Protein AF-A0A966G9I5-F1 (afdb_monomer)

Secondary structure (DSSP, 8-state):
------HHHHHHHHH-EEEEEEEEEE-TTT--EEEEEEEEEESSSEEEEEEE-STT-EEEEEEEEEE-TTSSEEEEEESSSS-EEEEEEEEEE-TTSSEEEEEEEEEEEETTEEEEEEEEEEEETTEEEEEEEEE-TTSPPEEEE-

Sequence (146 aa):
MTATTDNAAVTAKVLAGDWTGTLNYRDYRDDTCETLPTLIQSDGAMLAWTFDDGPGKTVRSSEAWSFDASGQTLTITSGRNVPDQWRVVESHTSADGDSVTIVLNGESLENGRTVNARKILTRDGNRLLITKQTRVAGEPFLMRQS

Structure (mmCIF, N/CA/C/O backbone):
data_AF-A0A966G9I5-F1
#
_entry.id   AF-A0A966G9I5-F1
#
lo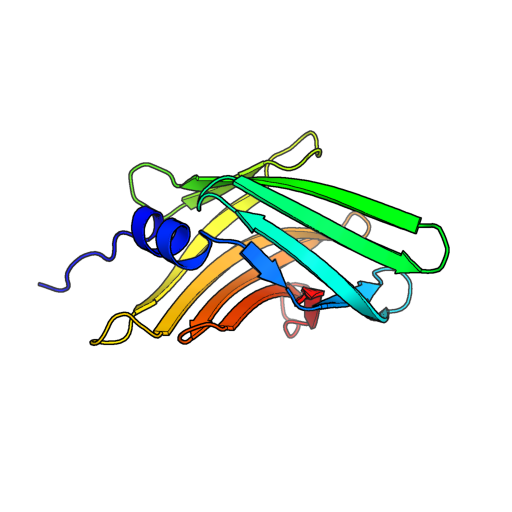op_
_atom_site.group_PDB
_atom_site.id
_atom_site.type_symbol
_atom_site.label_atom_id
_atom_site.label_alt_id
_atom_site.label_comp_id
_atom_site.label_asym_id
_atom_site.label_entity_id
_atom_site.label_seq_id
_atom_site.pdbx_PDB_ins_code
_atom_site.Cartn_x
_atom_site.Cartn_y
_atom_site.Cartn_z
_atom_site.occupancy
_atom_site.B_iso_or_equiv
_atom_site.auth_seq_id
_atom_site.auth_comp_id
_atom_site.auth_asym_id
_atom_site.auth_atom_id
_atom_site.pdbx_PDB_model_num
ATOM 1 N N . MET A 1 1 ? -16.073 4.144 26.681 1.00 34.06 1 MET A N 1
ATOM 2 C CA . MET A 1 1 ? -15.077 3.197 26.144 1.00 34.06 1 MET A CA 1
ATOM 3 C C . MET A 1 1 ? -15.018 3.421 24.648 1.00 34.06 1 MET A C 1
ATOM 5 O O . MET A 1 1 ? -16.020 3.193 23.987 1.00 34.06 1 MET A O 1
ATOM 9 N N . THR A 1 2 ? -13.917 3.949 24.127 1.00 41.06 2 THR A N 1
ATOM 10 C CA . THR A 1 2 ? -13.634 3.915 22.688 1.00 41.06 2 THR A CA 1
ATOM 11 C C . THR A 1 2 ? -13.358 2.458 22.339 1.00 41.06 2 THR A C 1
ATOM 13 O O . THR A 1 2 ? -12.477 1.852 22.945 1.00 41.06 2 THR A O 1
ATOM 16 N N . ALA A 1 3 ? -14.158 1.863 21.456 1.00 48.94 3 ALA A N 1
ATOM 17 C CA . ALA A 1 3 ? -13.854 0.536 20.939 1.00 48.94 3 ALA A CA 1
ATOM 18 C C . ALA A 1 3 ? -12.474 0.596 20.271 1.00 48.94 3 ALA A C 1
ATOM 20 O O . ALA A 1 3 ? -12.226 1.480 19.452 1.00 48.94 3 ALA A O 1
ATOM 21 N N . THR A 1 4 ? -11.561 -0.292 20.659 1.00 58.66 4 THR A N 1
ATOM 22 C CA . THR A 1 4 ? -10.288 -0.446 19.955 1.00 58.66 4 THR A CA 1
ATOM 23 C C . THR A 1 4 ? -10.605 -0.931 18.546 1.00 58.66 4 THR A C 1
ATOM 25 O O . THR A 1 4 ? -11.155 -2.020 18.388 1.00 58.66 4 THR A O 1
ATOM 28 N N . THR A 1 5 ? -10.308 -0.122 17.530 1.00 74.50 5 THR A N 1
ATOM 29 C CA . THR A 1 5 ? -10.457 -0.531 16.131 1.00 74.50 5 THR A CA 1
ATOM 30 C C . THR A 1 5 ? -9.540 -1.719 15.858 1.00 74.50 5 THR A C 1
ATOM 32 O O . THR A 1 5 ? -8.324 -1.618 16.034 1.00 74.50 5 THR A O 1
ATOM 35 N N . ASP A 1 6 ? -10.111 -2.841 15.420 1.00 91.56 6 ASP A N 1
ATOM 36 C CA . ASP A 1 6 ? -9.342 -3.975 14.910 1.00 91.56 6 ASP A CA 1
ATOM 37 C C . ASP A 1 6 ? -8.786 -3.612 13.527 1.00 91.56 6 ASP A C 1
ATOM 39 O O . ASP A 1 6 ? -9.412 -3.834 12.489 1.00 91.56 6 ASP A O 1
ATOM 43 N N . ASN A 1 7 ? -7.608 -2.990 13.518 1.00 95.25 7 ASN A N 1
ATOM 44 C CA . ASN A 1 7 ? -6.971 -2.542 12.284 1.00 95.25 7 ASN A CA 1
ATOM 45 C C . ASN A 1 7 ? -6.646 -3.700 11.339 1.00 95.25 7 ASN A C 1
ATOM 47 O O . ASN A 1 7 ? -6.601 -3.476 10.131 1.00 95.25 7 ASN A O 1
ATOM 51 N N . ALA A 1 8 ? -6.424 -4.913 11.854 1.00 95.81 8 ALA A N 1
ATOM 52 C CA . ALA A 1 8 ? -6.143 -6.070 11.017 1.00 95.81 8 ALA A CA 1
ATOM 53 C C . ALA A 1 8 ? -7.391 -6.439 10.206 1.00 95.81 8 ALA A C 1
ATOM 55 O O . ALA A 1 8 ? -7.339 -6.481 8.976 1.00 95.81 8 ALA A O 1
ATOM 56 N N . ALA A 1 9 ? -8.532 -6.600 10.882 1.00 94.88 9 ALA A N 1
ATOM 57 C CA . ALA A 1 9 ? -9.805 -6.895 10.229 1.00 94.88 9 ALA A CA 1
ATOM 58 C C . ALA A 1 9 ? -10.252 -5.765 9.288 1.00 94.88 9 ALA A C 1
ATOM 60 O O . ALA A 1 9 ? -10.693 -6.025 8.166 1.00 94.88 9 ALA A O 1
ATOM 61 N N . VAL A 1 10 ? -10.104 -4.506 9.713 1.00 95.00 10 VAL A N 1
ATOM 62 C CA . VAL A 1 10 ? -10.459 -3.341 8.891 1.00 95.00 10 VAL A CA 1
ATOM 63 C C . VAL A 1 10 ? -9.578 -3.262 7.642 1.00 95.00 10 VAL A C 1
ATOM 65 O O . VAL A 1 10 ? -10.107 -3.091 6.545 1.00 95.00 10 VAL A O 1
ATOM 68 N N . THR A 1 11 ? -8.259 -3.438 7.771 1.00 96.75 11 THR A N 1
ATOM 69 C CA . THR A 1 11 ? -7.339 -3.428 6.621 1.00 96.75 11 THR A CA 1
ATOM 70 C C . THR A 1 11 ? -7.676 -4.543 5.638 1.00 96.75 11 THR A C 1
ATOM 72 O O . THR A 1 11 ? -7.791 -4.279 4.442 1.00 96.75 11 THR A O 1
ATOM 75 N N . ALA A 1 12 ? -7.906 -5.764 6.131 1.00 96.75 12 ALA A N 1
ATOM 76 C CA . ALA A 1 12 ? -8.263 -6.893 5.280 1.00 96.75 12 ALA A CA 1
ATOM 77 C C . ALA A 1 12 ? -9.564 -6.637 4.506 1.00 96.75 12 ALA A C 1
ATOM 79 O O . ALA A 1 12 ? -9.609 -6.830 3.292 1.00 96.75 12 ALA A O 1
ATOM 80 N N . LYS A 1 13 ? -10.596 -6.108 5.179 1.00 94.81 13 LYS A N 1
ATOM 81 C CA . LYS A 1 13 ? -11.864 -5.720 4.540 1.00 94.81 13 LYS A CA 1
ATOM 82 C C . LYS A 1 13 ? -11.660 -4.660 3.454 1.00 94.81 13 LYS A C 1
ATOM 84 O O . LYS A 1 13 ? -12.286 -4.740 2.403 1.00 94.81 13 LYS A O 1
ATOM 89 N N . VAL A 1 14 ? -10.825 -3.655 3.714 1.00 95.81 14 VAL A N 1
ATOM 90 C CA . VAL A 1 14 ? -10.547 -2.569 2.763 1.00 95.81 14 VAL A CA 1
ATOM 91 C C . VAL A 1 14 ? -9.834 -3.077 1.512 1.00 95.81 14 VAL A C 1
ATOM 93 O O . VAL A 1 14 ? -10.134 -2.614 0.413 1.00 95.81 14 VAL A O 1
ATOM 96 N N . LEU A 1 15 ? -8.883 -3.994 1.680 1.00 97.75 15 LEU A N 1
ATOM 97 C CA . LEU A 1 15 ? -8.030 -4.469 0.596 1.00 97.75 15 LEU A CA 1
ATOM 98 C C . LEU A 1 15 ? -8.676 -5.567 -0.247 1.00 97.75 15 LEU A C 1
ATOM 100 O O . LEU A 1 15 ? -8.300 -5.708 -1.408 1.00 97.75 15 LEU A O 1
ATOM 104 N N . ALA A 1 16 ? -9.591 -6.359 0.312 1.00 97.62 16 ALA A N 1
ATOM 105 C CA . ALA A 1 16 ? -10.174 -7.507 -0.372 1.00 97.62 16 ALA A CA 1
ATOM 106 C C . ALA A 1 16 ? -10.961 -7.111 -1.634 1.00 97.62 16 ALA A C 1
ATOM 108 O O . ALA A 1 16 ? -11.750 -6.164 -1.626 1.00 97.62 16 ALA A O 1
ATOM 109 N N . GLY A 1 17 ? -10.778 -7.883 -2.704 1.00 97.56 17 GLY A N 1
ATOM 110 C CA . GLY A 1 17 ? -11.454 -7.723 -3.986 1.00 97.56 17 GLY A CA 1
ATOM 111 C C . GLY A 1 17 ? -10.501 -7.525 -5.162 1.00 97.56 17 GLY A C 1
ATOM 112 O O . GLY A 1 17 ? -9.276 -7.513 -5.018 1.00 97.56 17 GLY A O 1
ATOM 113 N N . ASP A 1 18 ? -11.111 -7.351 -6.331 1.00 98.38 18 ASP A N 1
ATOM 114 C CA . ASP A 1 18 ? -10.418 -7.057 -7.578 1.00 98.38 18 ASP A CA 1
ATOM 115 C C . ASP A 1 18 ? -10.465 -5.547 -7.843 1.00 98.38 18 ASP A C 1
ATOM 117 O O . ASP A 1 18 ? -11.542 -4.951 -7.944 1.00 98.38 18 ASP A O 1
ATOM 121 N N . TRP A 1 19 ? -9.297 -4.924 -7.986 1.00 98.19 19 TRP A N 1
ATOM 122 C CA . TRP A 1 19 ? -9.167 -3.491 -8.251 1.00 98.19 19 TRP A CA 1
ATOM 123 C C . TRP A 1 19 ? -8.619 -3.241 -9.648 1.00 98.19 19 TRP A C 1
ATOM 125 O O . TRP A 1 19 ? -7.693 -3.913 -10.096 1.00 98.19 19 TRP A O 1
ATOM 135 N N . THR A 1 20 ? -9.158 -2.227 -10.322 1.00 98.25 20 THR A N 1
ATOM 136 C CA . THR A 1 20 ? -8.606 -1.676 -11.566 1.00 98.25 20 THR A CA 1
ATOM 137 C C . THR A 1 20 ? -8.389 -0.184 -11.382 1.00 98.25 20 THR A C 1
ATOM 139 O O . THR A 1 20 ? -9.270 0.517 -10.885 1.00 98.25 20 THR A O 1
ATOM 142 N N . GLY A 1 21 ? -7.225 0.310 -11.787 1.00 97.81 21 GLY A N 1
ATOM 143 C CA . GLY A 1 21 ? -6.884 1.717 -11.662 1.00 97.81 21 GLY A CA 1
ATOM 144 C C . GLY A 1 21 ? -5.512 2.014 -12.237 1.00 97.81 21 GLY A C 1
ATOM 145 O O . GLY A 1 21 ? -5.126 1.476 -13.273 1.00 97.81 21 GLY A O 1
ATOM 146 N N . THR A 1 22 ? -4.778 2.882 -11.553 1.00 97.69 22 THR A N 1
ATOM 147 C CA . THR A 1 22 ? -3.445 3.310 -11.966 1.00 97.69 22 THR A CA 1
ATOM 148 C C . THR A 1 22 ? -2.473 3.249 -10.803 1.00 97.69 22 THR A C 1
ATOM 150 O O . THR A 1 22 ? -2.863 3.537 -9.677 1.00 97.69 22 THR A O 1
ATOM 153 N N . LEU A 1 23 ? -1.210 2.954 -11.090 1.00 97.44 23 LEU A N 1
ATOM 154 C CA . LEU A 1 23 ? -0.085 3.291 -10.229 1.00 97.44 23 LEU A CA 1
ATOM 155 C C . LEU A 1 23 ? 0.474 4.625 -10.715 1.00 97.44 23 LEU A C 1
ATOM 157 O O . LEU A 1 23 ? 1.009 4.692 -11.818 1.00 97.44 23 LEU A O 1
ATOM 161 N N . ASN A 1 24 ? 0.383 5.663 -9.893 1.00 96.69 24 ASN A N 1
ATOM 162 C CA . ASN A 1 24 ? 1.157 6.881 -10.089 1.00 96.69 24 ASN A CA 1
ATOM 163 C C . ASN A 1 24 ? 2.414 6.761 -9.242 1.00 96.69 24 ASN A C 1
ATOM 165 O O . ASN A 1 24 ? 2.295 6.594 -8.030 1.00 96.69 24 ASN A O 1
ATOM 169 N N . TYR A 1 25 ? 3.603 6.853 -9.825 1.00 94.94 25 TYR A N 1
ATOM 170 C CA . TYR A 1 25 ? 4.844 6.763 -9.060 1.00 94.94 25 TYR A CA 1
ATOM 171 C C . TYR A 1 25 ? 5.851 7.828 -9.469 1.00 94.94 25 TYR A C 1
ATOM 173 O O . TYR A 1 25 ? 5.808 8.363 -10.572 1.00 94.94 25 TYR A O 1
ATOM 181 N N . ARG A 1 26 ? 6.746 8.146 -8.535 1.00 95.12 26 ARG A N 1
ATOM 182 C CA . ARG A 1 26 ? 7.868 9.058 -8.732 1.00 95.12 26 ARG A CA 1
ATOM 183 C C . ARG A 1 26 ? 9.152 8.249 -8.860 1.00 95.12 26 ARG A C 1
ATOM 185 O O . ARG A 1 26 ? 9.501 7.540 -7.912 1.00 95.12 26 ARG A O 1
ATOM 192 N N . ASP A 1 27 ? 9.847 8.350 -9.991 1.00 88.69 27 ASP A N 1
ATOM 193 C CA . ASP A 1 27 ? 11.115 7.648 -10.202 1.00 88.69 27 ASP A CA 1
ATOM 194 C C . ASP A 1 27 ? 12.187 8.180 -9.239 1.00 88.69 27 ASP A C 1
ATOM 196 O O . ASP A 1 27 ? 12.364 9.381 -9.049 1.00 88.69 27 ASP A O 1
ATOM 200 N N . TYR A 1 28 ? 12.914 7.267 -8.601 1.00 84.81 28 TYR A N 1
ATOM 201 C CA . TYR A 1 28 ? 13.949 7.585 -7.620 1.00 84.81 28 TYR A CA 1
ATOM 202 C C . TYR A 1 28 ? 15.227 8.201 -8.211 1.00 84.81 28 TYR A C 1
ATOM 204 O O . TYR A 1 28 ? 16.092 8.638 -7.445 1.00 84.81 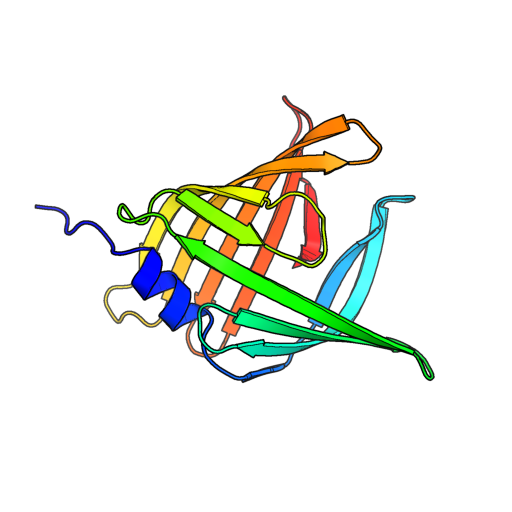28 TYR A O 1
ATOM 212 N N . ARG A 1 29 ? 15.392 8.182 -9.538 1.00 85.38 29 ARG A N 1
ATOM 213 C CA . ARG A 1 29 ? 16.589 8.665 -10.242 1.00 85.38 29 ARG A CA 1
ATOM 214 C C . ARG A 1 29 ? 16.510 10.150 -10.570 1.00 85.38 29 ARG A C 1
ATOM 216 O O . ARG A 1 29 ? 17.519 10.836 -10.445 1.00 85.38 29 ARG A O 1
ATOM 223 N N . ASP A 1 30 ? 15.346 10.623 -11.001 1.00 89.62 30 ASP A N 1
ATOM 224 C CA . ASP A 1 30 ? 15.152 11.982 -11.523 1.00 89.62 30 ASP A CA 1
ATOM 225 C C . ASP A 1 30 ? 13.868 12.667 -11.023 1.00 89.62 30 ASP A C 1
ATOM 227 O O . ASP A 1 30 ? 13.572 13.790 -11.429 1.00 89.62 30 ASP A O 1
ATOM 231 N N . ASP A 1 31 ? 13.125 12.018 -10.121 1.00 87.94 31 ASP A N 1
ATOM 232 C CA . ASP A 1 31 ? 11.854 12.482 -9.566 1.00 87.94 31 ASP A CA 1
ATOM 233 C C . ASP A 1 31 ? 10.763 12.769 -10.618 1.00 87.94 31 ASP A C 1
ATOM 235 O O . ASP A 1 31 ? 9.774 13.448 -10.312 1.00 87.94 31 ASP A O 1
ATOM 239 N N . THR A 1 32 ? 10.880 12.220 -11.831 1.00 93.38 32 THR A N 1
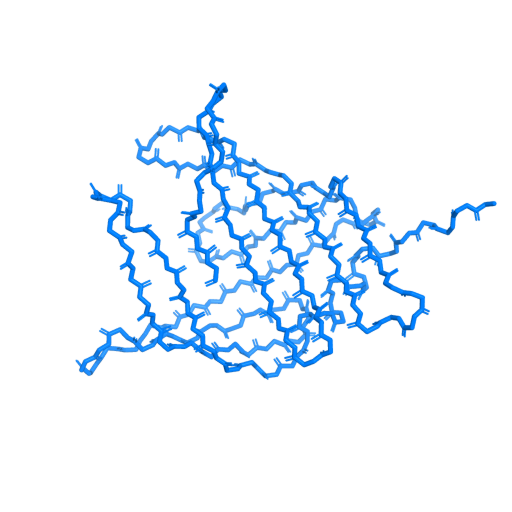ATOM 240 C CA . THR A 1 32 ? 9.794 12.238 -12.821 1.00 93.38 32 THR A CA 1
ATOM 241 C C . THR A 1 32 ? 8.597 11.427 -12.327 1.00 93.38 32 THR A C 1
ATOM 243 O O . THR A 1 32 ? 8.746 10.456 -11.585 1.00 93.38 32 THR A O 1
ATOM 246 N N . CYS A 1 33 ? 7.388 11.864 -12.686 1.00 94.12 33 CYS A N 1
ATOM 247 C CA . CYS A 1 33 ? 6.158 11.156 -12.340 1.00 94.12 33 CYS A CA 1
ATOM 248 C C . CYS A 1 33 ? 5.653 10.371 -13.545 1.00 94.12 33 CYS A C 1
ATOM 250 O O . CYS A 1 33 ? 5.482 10.946 -14.618 1.00 94.12 33 CYS A O 1
ATOM 252 N N . GLU A 1 34 ? 5.327 9.108 -13.317 1.00 94.00 34 GLU A N 1
ATOM 253 C CA . GLU A 1 34 ? 4.802 8.188 -14.318 1.00 94.00 34 GLU A CA 1
ATOM 254 C C . GLU A 1 34 ? 3.480 7.583 -13.842 1.00 94.00 34 GLU A C 1
ATOM 256 O O . GLU A 1 34 ? 3.235 7.439 -12.637 1.00 94.00 34 GLU A O 1
ATOM 261 N N . THR A 1 35 ? 2.631 7.214 -14.798 1.00 95.56 35 THR A N 1
ATOM 262 C CA . THR A 1 35 ? 1.323 6.605 -14.540 1.00 95.56 35 THR A CA 1
ATOM 263 C C . THR A 1 35 ? 1.191 5.319 -15.340 1.00 95.56 35 THR A C 1
ATOM 265 O O . THR A 1 35 ? 1.193 5.347 -16.568 1.00 95.56 35 THR A O 1
ATOM 268 N N . LEU A 1 36 ? 1.011 4.197 -14.645 1.00 95.81 36 LEU A N 1
ATOM 269 C CA . LEU A 1 36 ? 0.819 2.882 -15.256 1.00 95.81 36 LEU A CA 1
ATOM 270 C C . LEU A 1 36 ? -0.601 2.374 -14.991 1.00 95.81 36 LEU A C 1
ATOM 272 O O . LEU A 1 36 ? -1.068 2.489 -13.855 1.00 95.81 36 LEU A O 1
ATOM 276 N N . PRO A 1 37 ? -1.296 1.783 -15.977 1.00 97.44 37 PRO A N 1
ATOM 277 C CA . PRO A 1 37 ? -2.485 0.980 -15.715 1.00 97.44 37 PRO A CA 1
ATOM 278 C C . PRO A 1 37 ? -2.155 -0.182 -14.770 1.00 97.44 37 PRO A C 1
ATOM 280 O O . PRO A 1 37 ? -1.169 -0.896 -14.969 1.00 97.44 37 PRO A O 1
ATOM 283 N N . THR A 1 38 ? -2.998 -0.380 -13.757 1.00 97.56 38 THR A N 1
ATOM 284 C CA . THR A 1 38 ? -2.745 -1.329 -12.667 1.00 97.56 38 THR A CA 1
ATOM 285 C C . THR A 1 38 ? -3.984 -2.147 -12.335 1.00 97.56 38 THR A C 1
ATOM 287 O O . THR A 1 38 ? -5.090 -1.612 -12.226 1.00 97.56 38 THR A O 1
ATOM 290 N N . LEU A 1 39 ? -3.775 -3.442 -12.103 1.00 98.12 39 LEU A N 1
ATOM 291 C CA . LEU A 1 39 ? -4.755 -4.363 -11.531 1.00 98.12 39 LEU A CA 1
ATOM 292 C C . LEU A 1 39 ? -4.254 -4.884 -10.179 1.00 98.12 39 LEU A C 1
ATOM 294 O O . LEU A 1 39 ? -3.060 -5.164 -10.038 1.00 98.12 39 LEU A O 1
ATOM 298 N N . ILE A 1 40 ? -5.163 -5.057 -9.216 1.00 98.31 40 ILE A N 1
ATOM 299 C CA . ILE A 1 40 ? -4.871 -5.689 -7.920 1.00 98.31 40 ILE A CA 1
ATOM 300 C C . ILE A 1 40 ? -5.829 -6.855 -7.689 1.00 98.31 40 ILE A C 1
ATOM 302 O O . ILE A 1 40 ? -7.035 -6.653 -7.589 1.00 98.31 40 ILE A O 1
ATOM 306 N N . GLN A 1 41 ? -5.249 -8.050 -7.613 1.00 98.62 41 GLN A N 1
ATOM 307 C CA . GLN A 1 41 ? -5.754 -9.309 -7.063 1.00 98.62 41 GLN A CA 1
ATOM 308 C C . GLN A 1 41 ? -5.688 -9.350 -5.530 1.00 98.62 41 GLN A C 1
ATOM 310 O O . GLN A 1 41 ? -4.558 -9.465 -5.066 1.00 98.62 41 GLN A O 1
ATOM 315 N N . SER A 1 42 ? -6.753 -9.257 -4.722 1.00 98.50 42 SER A N 1
ATOM 316 C CA . SER A 1 42 ? -6.572 -9.266 -3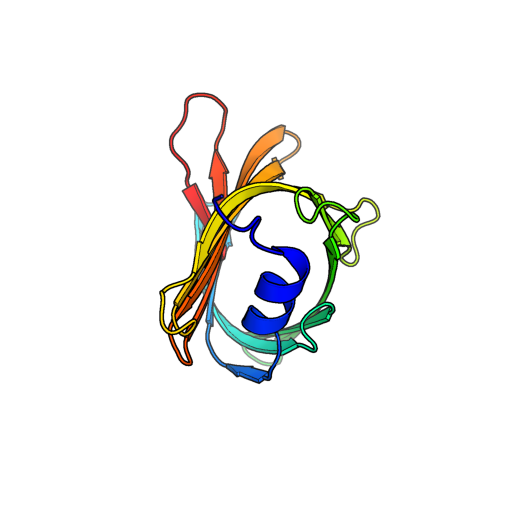.253 1.00 98.50 42 SER A CA 1
ATOM 317 C C . SER A 1 42 ? -7.597 -10.077 -2.461 1.00 98.50 42 SER A C 1
ATOM 319 O O . SER A 1 42 ? -8.804 -9.914 -2.626 1.00 98.50 42 SER A O 1
ATOM 321 N N . ASP A 1 43 ? -7.112 -10.902 -1.528 1.00 97.94 43 ASP A N 1
ATOM 322 C CA . ASP A 1 43 ? -7.937 -11.597 -0.523 1.00 97.94 43 ASP A CA 1
ATOM 323 C C . ASP A 1 43 ? -8.023 -10.843 0.820 1.00 97.94 43 ASP A C 1
ATOM 325 O O . ASP A 1 43 ? -8.640 -11.317 1.773 1.00 97.94 43 ASP A O 1
ATOM 329 N N . GLY A 1 44 ? -7.416 -9.653 0.894 1.00 97.06 44 GLY A N 1
ATOM 330 C CA . GLY A 1 44 ? -7.319 -8.830 2.099 1.00 97.06 44 GLY A CA 1
ATOM 331 C C . GLY A 1 44 ? -5.982 -8.954 2.837 1.00 97.06 44 GLY A C 1
ATOM 332 O O . GLY A 1 44 ? -5.601 -8.024 3.545 1.00 97.06 44 GLY A O 1
ATOM 333 N N . ALA A 1 45 ? -5.239 -10.044 2.644 1.00 96.81 45 ALA 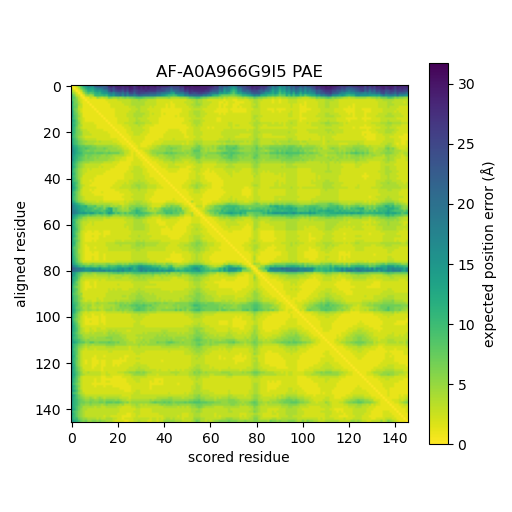A N 1
ATOM 334 C CA . ALA A 1 45 ? -3.909 -10.244 3.225 1.00 96.81 45 ALA A CA 1
ATOM 335 C C . ALA A 1 45 ? -2.817 -10.333 2.150 1.00 96.81 45 ALA A C 1
ATOM 337 O O . ALA A 1 45 ? -1.724 -9.800 2.327 1.00 96.81 45 ALA A O 1
ATOM 338 N N . MET A 1 46 ? -3.104 -10.978 1.025 1.00 98.19 46 MET A N 1
ATOM 339 C CA . MET A 1 46 ? -2.229 -11.090 -0.134 1.00 98.19 46 MET A CA 1
ATOM 340 C C . MET A 1 46 ? -2.699 -10.142 -1.229 1.00 98.19 46 MET A C 1
ATOM 342 O O . MET A 1 46 ? -3.863 -10.175 -1.617 1.00 98.19 46 MET A O 1
ATOM 346 N N . LEU A 1 47 ? -1.784 -9.332 -1.759 1.00 98.19 47 LEU A N 1
ATOM 347 C CA . LEU A 1 47 ? -2.035 -8.441 -2.888 1.00 98.19 47 LEU A CA 1
ATOM 348 C C . LEU A 1 47 ? -1.169 -8.887 -4.064 1.00 98.19 47 LEU A C 1
ATOM 350 O O . LEU A 1 47 ? 0.060 -8.870 -3.977 1.00 98.19 47 LEU A O 1
ATOM 354 N N . ALA A 1 48 ? -1.804 -9.256 -5.169 1.00 98.25 48 ALA A N 1
ATOM 355 C CA . ALA A 1 48 ? -1.178 -9.569 -6.443 1.00 98.25 48 ALA A CA 1
ATOM 356 C C . ALA A 1 48 ? -1.360 -8.392 -7.406 1.00 98.25 48 ALA A C 1
ATOM 358 O O . ALA A 1 48 ? -2.469 -8.056 -7.810 1.00 98.25 48 ALA A O 1
ATOM 359 N N . TRP A 1 49 ? -0.258 -7.768 -7.789 1.00 97.56 49 TRP A N 1
ATOM 360 C CA . TRP A 1 49 ? -0.220 -6.586 -8.635 1.00 97.56 49 TRP A CA 1
ATOM 361 C C . TRP A 1 49 ? 0.116 -6.963 -10.070 1.00 97.56 49 TRP A C 1
ATOM 363 O O . TRP A 1 49 ? 1.033 -7.753 -10.313 1.00 97.56 49 TRP A O 1
ATOM 373 N N . THR A 1 50 ? -0.575 -6.344 -11.021 1.00 97.81 50 THR A N 1
ATOM 374 C CA . THR A 1 50 ? -0.201 -6.358 -12.438 1.00 97.81 50 THR A CA 1
ATOM 375 C C . THR A 1 50 ? -0.108 -4.926 -12.941 1.00 97.81 50 THR A C 1
ATOM 377 O O . THR A 1 50 ? -1.081 -4.187 -12.827 1.00 97.81 50 THR A O 1
ATOM 380 N N . PHE A 1 51 ? 1.038 -4.556 -13.509 1.00 95.69 51 PHE A N 1
ATOM 381 C CA . PHE A 1 51 ? 1.290 -3.246 -14.110 1.00 95.69 51 PHE A CA 1
ATOM 382 C C . PHE A 1 51 ? 1.518 -3.402 -15.614 1.00 95.69 51 PHE A C 1
ATOM 384 O O . PHE A 1 51 ? 2.270 -4.291 -16.035 1.00 95.69 51 PHE A O 1
ATOM 391 N N . ASP A 1 52 ? 0.892 -2.542 -16.411 1.00 92.50 52 ASP A N 1
ATOM 392 C CA . ASP A 1 52 ? 1.199 -2.386 -17.834 1.00 92.50 52 ASP A CA 1
ATOM 393 C C . ASP A 1 52 ? 2.283 -1.309 -17.997 1.00 92.50 52 ASP A C 1
ATOM 395 O O . ASP A 1 52 ? 2.023 -0.125 -17.798 1.00 92.50 52 ASP A O 1
ATOM 399 N N . ASP A 1 53 ? 3.508 -1.737 -18.311 1.00 88.50 53 ASP A N 1
ATOM 400 C CA . ASP A 1 53 ? 4.704 -0.892 -18.470 1.00 88.50 53 ASP A CA 1
ATOM 401 C C . ASP A 1 53 ? 4.990 -0.605 -19.962 1.00 88.50 53 ASP A C 1
ATOM 403 O O . ASP A 1 53 ? 6.128 -0.416 -20.405 1.00 88.50 53 ASP A O 1
ATOM 407 N N . GLY A 1 54 ? 3.935 -0.634 -20.783 1.00 82.81 54 GLY A N 1
ATOM 408 C CA . GLY A 1 54 ? 3.985 -0.338 -22.206 1.00 82.81 54 GLY A CA 1
ATOM 409 C C . GLY A 1 54 ? 4.163 -1.571 -23.101 1.00 82.81 54 GLY A C 1
ATOM 410 O O . GLY A 1 54 ? 4.063 -2.718 -22.658 1.00 82.81 54 GLY A O 1
ATOM 411 N N . PRO A 1 55 ? 4.410 -1.365 -24.409 1.00 84.44 55 PRO A N 1
ATOM 412 C CA . PRO A 1 55 ? 4.307 -2.415 -25.420 1.00 84.44 55 PRO A CA 1
ATOM 413 C C . PRO A 1 55 ? 5.100 -3.686 -25.084 1.00 84.44 55 PRO A C 1
ATOM 415 O O . PRO A 1 55 ? 6.331 -3.689 -25.056 1.00 84.44 55 PRO A O 1
ATOM 418 N N . GLY A 1 56 ? 4.372 -4.783 -24.854 1.00 85.19 56 GLY A N 1
ATOM 419 C CA . GLY A 1 56 ? 4.936 -6.103 -24.556 1.00 85.19 56 GLY A CA 1
ATOM 420 C C . GLY A 1 56 ? 5.514 -6.264 -23.145 1.00 85.19 56 GLY A C 1
ATOM 421 O O . GLY A 1 56 ? 6.124 -7.299 -22.871 1.00 85.19 56 GLY A O 1
ATOM 422 N N . LYS A 1 57 ? 5.336 -5.285 -22.249 1.00 92.44 57 LYS A N 1
ATOM 423 C CA . LYS A 1 57 ? 5.881 -5.301 -20.889 1.00 92.44 57 LYS A CA 1
ATOM 424 C C . LYS A 1 57 ? 4.767 -5.315 -19.851 1.00 92.44 57 LYS A C 1
ATOM 426 O O . LYS A 1 57 ? 4.114 -4.317 -19.583 1.00 92.44 57 LYS A O 1
ATOM 431 N N . THR A 1 58 ? 4.600 -6.466 -19.212 1.00 94.19 58 THR A N 1
ATOM 432 C CA . THR A 1 58 ? 3.723 -6.614 -18.049 1.00 94.19 58 THR A CA 1
ATOM 433 C C . THR A 1 58 ? 4.555 -7.013 -16.847 1.00 94.19 58 THR A C 1
ATOM 435 O O . THR A 1 58 ? 5.202 -8.064 -16.860 1.00 94.19 58 THR A O 1
ATOM 438 N N . VAL A 1 59 ? 4.500 -6.211 -15.791 1.00 94.44 59 VAL A N 1
ATOM 439 C CA . VAL A 1 59 ? 5.166 -6.510 -14.523 1.00 94.44 59 VAL A CA 1
ATOM 440 C C . VAL A 1 59 ? 4.154 -7.127 -13.569 1.00 94.44 59 VAL A C 1
ATOM 442 O O . VAL A 1 59 ? 3.043 -6.622 -13.421 1.00 94.44 59 VAL A O 1
ATOM 445 N N . ARG A 1 60 ? 4.537 -8.226 -12.916 1.00 95.38 60 ARG A N 1
ATOM 446 C CA . ARG A 1 60 ? 3.744 -8.869 -11.862 1.00 95.38 60 ARG A CA 1
ATOM 447 C C . ARG A 1 60 ? 4.523 -8.858 -10.561 1.00 95.38 60 ARG A C 1
ATOM 449 O O . ARG A 1 60 ? 5.717 -9.148 -10.558 1.00 95.38 60 ARG A O 1
ATOM 456 N N . SER A 1 61 ? 3.844 -8.533 -9.472 1.00 95.06 61 SER A N 1
ATOM 457 C CA . SER A 1 61 ? 4.417 -8.516 -8.128 1.00 95.06 61 SER A CA 1
ATOM 458 C C . SER A 1 61 ? 3.393 -9.029 -7.128 1.00 95.06 61 SER A C 1
ATOM 460 O O . SER A 1 61 ? 2.194 -8.974 -7.384 1.00 95.06 61 SER A O 1
ATOM 462 N N . SER A 1 62 ? 3.851 -9.513 -5.982 1.00 96.44 62 SER A N 1
ATOM 463 C CA . SER A 1 62 ? 2.972 -9.897 -4.885 1.00 96.44 62 SER A CA 1
ATOM 464 C C . SER A 1 62 ? 3.551 -9.468 -3.549 1.00 96.44 62 SER A C 1
ATOM 466 O O . SER A 1 62 ? 4.768 -9.538 -3.344 1.00 96.44 62 SER A O 1
ATOM 468 N N . GLU A 1 63 ? 2.678 -9.088 -2.627 1.00 97.12 63 GLU A N 1
ATOM 469 C CA . GLU A 1 63 ? 3.043 -8.815 -1.242 1.00 97.12 63 GLU A CA 1
ATOM 470 C C . GLU A 1 63 ? 2.012 -9.378 -0.262 1.00 97.12 63 GLU A C 1
ATOM 472 O O . GLU A 1 63 ? 0.822 -9.442 -0.559 1.00 97.12 63 GLU A O 1
ATOM 477 N N . ALA A 1 64 ? 2.501 -9.793 0.903 1.00 97.81 64 ALA A N 1
ATOM 478 C CA . ALA A 1 64 ? 1.725 -10.301 2.023 1.00 97.81 64 ALA A CA 1
ATOM 479 C C . ALA A 1 64 ? 1.719 -9.268 3.149 1.00 97.81 64 ALA 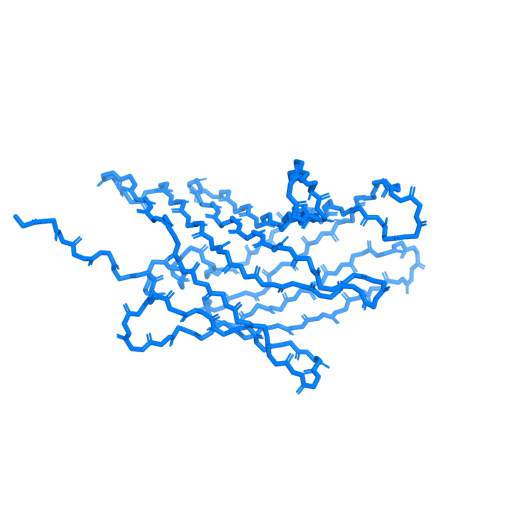A C 1
ATOM 481 O O . ALA A 1 64 ? 2.784 -8.800 3.557 1.00 97.81 64 ALA A O 1
ATOM 482 N N . TRP A 1 65 ? 0.542 -8.931 3.660 1.00 97.88 65 TRP A N 1
ATOM 483 C CA . TRP A 1 65 ? 0.324 -7.999 4.758 1.00 97.88 65 TRP A CA 1
ATOM 484 C C . TRP A 1 65 ? -0.117 -8.784 5.992 1.00 97.88 65 TRP A C 1
ATOM 486 O O . TRP A 1 65 ? -1.177 -9.405 6.002 1.00 97.88 65 TRP A O 1
ATOM 496 N N . SER A 1 66 ? 0.696 -8.752 7.047 1.00 97.69 66 SER A N 1
ATOM 497 C CA . SER A 1 66 ? 0.406 -9.436 8.308 1.00 97.69 66 SER A CA 1
ATOM 498 C C . SER A 1 66 ? 0.490 -8.463 9.469 1.00 97.69 66 SER A C 1
ATOM 500 O O . SER A 1 66 ? 1.554 -7.906 9.741 1.00 97.69 66 SER A O 1
ATOM 502 N N . PHE A 1 67 ? -0.614 -8.291 10.187 1.00 97.88 67 PHE A N 1
ATOM 503 C CA . PHE A 1 67 ? -0.607 -7.563 11.449 1.00 97.88 67 PHE A CA 1
ATOM 504 C C . PHE A 1 67 ? -0.150 -8.458 12.602 1.00 97.88 67 PHE A C 1
ATOM 506 O O . PHE A 1 67 ? -0.343 -9.675 12.577 1.00 97.88 67 PHE A O 1
ATOM 513 N N . ASP A 1 68 ? 0.448 -7.853 13.625 1.00 96.81 68 ASP A N 1
ATOM 514 C CA . ASP A 1 68 ? 0.611 -8.507 14.919 1.00 96.81 68 ASP A CA 1
ATOM 515 C C . ASP A 1 68 ? -0.747 -8.710 15.619 1.00 96.81 68 ASP A C 1
ATOM 517 O O . ASP A 1 68 ? -1.773 -8.155 15.225 1.00 96.81 68 ASP A O 1
ATOM 521 N N . ALA A 1 69 ? -0.751 -9.486 16.705 1.00 93.88 69 ALA A N 1
ATOM 522 C CA . ALA A 1 69 ? -1.968 -9.780 17.466 1.00 93.88 69 ALA A CA 1
ATOM 523 C C . ALA A 1 69 ? -2.645 -8.536 18.077 1.00 93.88 69 ALA A C 1
ATOM 525 O O . ALA A 1 69 ? -3.797 -8.609 18.496 1.00 93.88 69 ALA A O 1
ATOM 526 N N . SER A 1 70 ? -1.939 -7.404 18.157 1.00 94.00 70 SER A N 1
ATOM 527 C CA . SER A 1 70 ? -2.485 -6.142 18.663 1.00 94.00 70 SER A CA 1
ATOM 528 C C . SER A 1 70 ? -3.119 -5.277 17.567 1.00 94.00 70 SER A C 1
ATOM 530 O O . SER A 1 70 ? -3.762 -4.271 17.874 1.00 94.00 70 SER A O 1
ATOM 532 N N . GLY A 1 71 ? -2.902 -5.617 16.292 1.00 95.31 71 GLY A N 1
ATOM 533 C CA . GLY A 1 71 ? -3.308 -4.799 15.152 1.00 95.31 71 GLY A CA 1
ATOM 534 C C . GLY A 1 71 ? -2.547 -3.471 15.043 1.00 95.31 71 GLY A C 1
ATOM 535 O O . GLY A 1 71 ? -3.004 -2.561 14.356 1.00 95.31 71 GLY A O 1
ATOM 536 N N . GLN A 1 72 ? -1.417 -3.300 15.736 1.00 96.69 72 GLN A N 1
ATOM 537 C CA . GLN A 1 72 ? -0.671 -2.029 15.748 1.00 96.69 72 GLN A CA 1
ATOM 538 C C . GLN A 1 72 ? 0.569 -2.052 14.862 1.00 96.69 72 GLN A C 1
ATOM 540 O O . GLN A 1 72 ? 1.017 -0.994 14.414 1.00 96.69 72 GLN A O 1
ATOM 545 N N . THR A 1 73 ? 1.109 -3.238 14.596 1.00 97.88 73 THR A N 1
ATOM 546 C CA . THR A 1 73 ? 2.292 -3.416 13.752 1.00 97.88 73 THR A CA 1
ATOM 547 C C . THR A 1 73 ? 1.910 -4.226 12.528 1.00 97.88 73 THR A C 1
ATOM 549 O O . THR A 1 73 ? 1.383 -5.325 12.669 1.00 97.88 73 THR A O 1
ATOM 552 N N . LEU A 1 74 ? 2.180 -3.695 11.340 1.00 98.12 74 LEU A N 1
ATOM 553 C CA . LEU A 1 74 ? 2.031 -4.374 10.060 1.00 98.12 74 LEU A CA 1
ATOM 554 C C . LEU A 1 74 ? 3.415 -4.768 9.538 1.00 98.12 74 LEU A C 1
ATOM 556 O O . LEU A 1 74 ? 4.288 -3.922 9.356 1.00 98.12 74 LEU A O 1
ATOM 560 N N . THR A 1 75 ? 3.580 -6.048 9.229 1.00 97.75 75 THR A N 1
ATOM 561 C CA . THR A 1 75 ? 4.705 -6.575 8.458 1.00 97.75 75 THR A CA 1
ATOM 562 C C . THR A 1 75 ? 4.267 -6.768 7.010 1.00 97.75 75 THR A C 1
ATOM 564 O O . THR A 1 75 ? 3.296 -7.482 6.758 1.00 97.75 75 THR A O 1
ATOM 567 N N . ILE A 1 76 ? 4.987 -6.166 6.061 1.00 97.19 76 ILE A N 1
ATOM 568 C CA . ILE A 1 76 ? 4.792 -6.407 4.627 1.00 97.19 76 ILE A CA 1
ATOM 569 C C . ILE A 1 76 ? 5.952 -7.251 4.109 1.00 97.19 76 ILE A C 1
ATOM 571 O O . ILE A 1 76 ? 7.105 -6.824 4.132 1.00 97.19 76 ILE A O 1
ATOM 575 N N . THR A 1 77 ? 5.644 -8.446 3.612 1.00 96.31 77 THR A N 1
ATOM 576 C CA . THR A 1 77 ? 6.618 -9.312 2.940 1.00 96.31 77 THR A CA 1
ATOM 577 C C . THR A 1 77 ? 6.364 -9.264 1.442 1.00 96.31 77 THR A C 1
ATOM 579 O O . THR A 1 77 ? 5.318 -9.694 0.970 1.00 96.31 77 THR A O 1
ATOM 582 N N . SER A 1 78 ? 7.321 -8.741 0.689 1.00 90.69 78 SER A N 1
ATOM 583 C CA . SER A 1 78 ? 7.357 -8.798 -0.777 1.00 90.69 78 SER A CA 1
ATOM 584 C C . SER A 1 78 ? 8.586 -9.606 -1.196 1.00 90.69 78 SER A C 1
ATOM 586 O O . SER A 1 78 ? 9.360 -9.998 -0.330 1.00 90.69 78 SER A O 1
ATOM 588 N N . GLY A 1 79 ? 8.819 -9.858 -2.489 1.00 79.00 79 GLY A N 1
ATOM 589 C CA . GLY A 1 79 ? 9.988 -10.615 -2.990 1.00 79.00 79 GLY A CA 1
ATOM 590 C C . GLY A 1 79 ? 11.390 -10.065 -2.629 1.00 79.00 79 GLY A C 1
ATOM 591 O O . GLY A 1 79 ? 12.377 -10.463 -3.242 1.00 79.00 79 GLY A O 1
ATOM 592 N N . ARG A 1 80 ? 11.496 -9.135 -1.670 1.00 71.25 80 ARG A N 1
ATOM 593 C CA . ARG A 1 80 ? 12.723 -8.676 -1.010 1.00 71.25 80 ARG A CA 1
ATOM 594 C C . ARG A 1 80 ? 13.092 -9.612 0.150 1.00 71.25 80 ARG A C 1
ATOM 596 O O . ARG A 1 80 ? 12.228 -10.137 0.839 1.00 71.25 80 ARG A O 1
ATOM 603 N N . ASN A 1 81 ? 14.392 -9.747 0.425 1.00 71.81 81 ASN A N 1
ATOM 604 C CA . ASN A 1 81 ? 14.899 -10.618 1.499 1.00 71.81 81 ASN A CA 1
ATOM 605 C C . ASN A 1 81 ? 14.542 -10.146 2.925 1.00 71.81 81 ASN A C 1
ATOM 607 O O . ASN A 1 81 ? 14.647 -10.936 3.859 1.00 71.81 81 ASN A O 1
ATOM 611 N N . VAL A 1 82 ? 14.163 -8.875 3.113 1.00 87.25 82 VAL A N 1
ATOM 612 C CA . VAL A 1 82 ? 13.831 -8.298 4.426 1.00 87.25 82 VAL A CA 1
ATOM 613 C C . VAL A 1 82 ? 12.416 -7.711 4.371 1.00 87.25 82 VAL A C 1
ATOM 615 O O . VAL A 1 82 ? 12.173 -6.866 3.506 1.00 87.25 82 VAL A O 1
ATOM 618 N N . PRO A 1 83 ? 11.491 -8.140 5.252 1.00 92.62 83 PRO A N 1
ATOM 619 C CA . PRO A 1 83 ? 10.156 -7.557 5.357 1.00 92.62 83 PRO A CA 1
ATOM 620 C C . PRO A 1 83 ? 10.176 -6.100 5.829 1.00 92.62 83 PRO A C 1
ATOM 622 O O . PRO A 1 83 ? 10.973 -5.732 6.694 1.00 92.62 83 PRO A O 1
ATOM 625 N N . ASP A 1 84 ? 9.240 -5.297 5.328 1.00 94.06 84 ASP A N 1
ATOM 626 C CA . ASP A 1 84 ? 9.034 -3.929 5.799 1.00 94.06 84 ASP A CA 1
ATOM 627 C C . ASP A 1 84 ? 8.169 -3.932 7.067 1.00 94.06 84 ASP A C 1
ATOM 629 O O . ASP A 1 84 ? 7.144 -4.617 7.134 1.00 94.06 84 ASP A O 1
ATOM 633 N N . GLN A 1 85 ? 8.551 -3.127 8.058 1.00 96.88 85 GLN A N 1
ATOM 634 C CA . GLN A 1 85 ? 7.813 -2.956 9.310 1.00 96.88 85 GLN A CA 1
ATOM 635 C C . GLN A 1 85 ? 7.135 -1.587 9.352 1.00 96.88 85 GLN A C 1
ATOM 637 O O . GLN A 1 85 ? 7.763 -0.552 9.117 1.00 96.88 85 GLN A O 1
ATOM 642 N N . TRP A 1 86 ? 5.851 -1.586 9.698 1.00 98.31 86 TRP A N 1
ATOM 643 C CA . TRP A 1 86 ? 5.006 -0.401 9.747 1.00 98.31 86 TRP A CA 1
ATOM 644 C C . TRP A 1 86 ? 4.224 -0.365 11.055 1.00 98.31 86 TRP A C 1
ATOM 646 O O . TRP A 1 86 ? 3.757 -1.388 11.544 1.00 98.31 86 TRP A O 1
ATOM 656 N N . ARG A 1 87 ? 4.031 0.828 11.609 1.00 98.38 87 ARG A N 1
ATOM 657 C CA . ARG A 1 87 ? 3.221 1.069 12.802 1.00 98.38 87 ARG A CA 1
ATOM 658 C C . ARG A 1 87 ? 1.995 1.884 12.435 1.00 98.38 87 ARG A C 1
ATOM 660 O O . ARG A 1 87 ? 2.141 2.947 11.833 1.00 98.38 87 ARG A O 1
ATOM 667 N N . VAL A 1 88 ? 0.817 1.431 12.851 1.00 98.19 88 VAL A N 1
ATOM 668 C CA . VAL A 1 88 ? -0.411 2.228 12.765 1.00 98.19 88 VAL A CA 1
ATOM 669 C C . VAL A 1 88 ? -0.272 3.437 13.681 1.00 98.19 88 VAL A C 1
ATOM 671 O O . VAL A 1 88 ? 0.070 3.307 14.856 1.00 98.19 88 VAL A O 1
ATOM 674 N N . VAL A 1 89 ? -0.511 4.622 13.132 1.00 97.94 89 VAL A N 1
ATOM 675 C CA . VAL A 1 89 ? -0.518 5.880 13.893 1.00 97.94 89 VAL A CA 1
ATOM 676 C C . VAL A 1 89 ? -1.882 6.550 13.892 1.00 97.94 89 VAL A C 1
ATOM 678 O O . VAL A 1 89 ? -2.153 7.371 14.761 1.00 97.94 89 VAL A O 1
ATOM 681 N N . GLU A 1 90 ? -2.740 6.182 12.945 1.00 96.75 90 GLU A N 1
ATOM 682 C CA . GLU A 1 90 ? -4.084 6.720 12.814 1.00 96.75 90 GLU A CA 1
ATOM 683 C C . GLU A 1 90 ? -4.972 5.685 12.122 1.00 96.75 90 GLU A C 1
ATOM 685 O O . GLU A 1 90 ? -4.536 5.004 11.190 1.00 96.75 90 GLU A O 1
ATOM 690 N N . SER A 1 91 ? -6.206 5.552 12.596 1.00 96.19 91 SER A N 1
ATOM 691 C CA . SER A 1 91 ? -7.207 4.662 12.019 1.00 96.19 91 SER A CA 1
ATOM 692 C C . SER A 1 91 ? -8.581 5.271 12.236 1.00 96.19 91 SER A C 1
ATOM 694 O O . SER A 1 91 ? -9.001 5.512 13.371 1.00 96.19 91 SER A O 1
ATOM 696 N N . HIS A 1 92 ? -9.263 5.543 11.134 1.00 95.38 92 HIS A N 1
ATOM 697 C CA . HIS A 1 92 ? -10.591 6.124 11.107 1.00 95.38 92 HIS A CA 1
ATOM 698 C C . HIS A 1 92 ? -11.500 5.266 10.244 1.00 95.38 92 HIS A C 1
ATOM 700 O O . HIS A 1 92 ? -11.134 4.827 9.157 1.00 95.38 92 HIS A O 1
ATOM 706 N N . THR A 1 93 ? -12.708 5.039 10.734 1.00 94.81 93 THR A N 1
ATOM 707 C CA . THR A 1 93 ? -13.783 4.378 10.000 1.00 94.81 93 THR A CA 1
ATOM 708 C C . THR A 1 93 ? -15.026 5.230 10.186 1.00 94.81 93 THR A C 1
ATOM 710 O O . THR A 1 93 ? -15.336 5.627 11.313 1.00 94.81 93 THR A O 1
ATOM 713 N N . SER A 1 94 ? -15.692 5.575 9.087 1.00 92.94 94 SER A N 1
ATOM 714 C CA . SER A 1 94 ? -16.964 6.292 9.120 1.00 92.94 94 SER A CA 1
ATOM 715 C C . SER A 1 94 ? -18.022 5.471 9.859 1.00 92.94 94 SER A C 1
ATOM 717 O O . SER A 1 94 ? -17.912 4.253 9.994 1.00 92.94 94 SER A O 1
ATOM 719 N N . ALA A 1 95 ? -19.065 6.135 10.360 1.00 89.38 95 ALA A N 1
ATOM 720 C CA . ALA A 1 95 ? -20.112 5.468 11.137 1.00 89.38 95 ALA A CA 1
ATOM 721 C C . ALA A 1 95 ? -20.885 4.405 10.330 1.00 89.38 95 ALA A C 1
ATOM 723 O O . ALA A 1 95 ? -21.348 3.424 10.907 1.00 89.38 95 ALA A O 1
ATOM 724 N N . ASP A 1 96 ? -21.006 4.593 9.014 1.00 87.75 96 ASP A N 1
ATOM 725 C CA . ASP A 1 96 ? -21.575 3.618 8.072 1.00 87.75 96 ASP A CA 1
ATOM 726 C C . ASP A 1 96 ? -20.576 2.517 7.662 1.00 87.75 96 ASP A C 1
ATOM 728 O O . ASP A 1 96 ? -20.979 1.470 7.161 1.00 87.75 96 ASP A O 1
ATOM 732 N N . GLY A 1 97 ? -19.282 2.705 7.936 1.00 84.56 97 GLY A N 1
ATOM 733 C CA . GLY A 1 97 ? -18.219 1.764 7.599 1.00 84.56 97 GLY A CA 1
ATOM 734 C C . GLY A 1 97 ? -17.822 1.737 6.120 1.00 84.56 97 GLY A C 1
ATOM 735 O O . GLY A 1 97 ? -17.085 0.820 5.734 1.00 84.56 97 GLY A O 1
ATOM 736 N N . ASP A 1 98 ? -18.291 2.703 5.323 1.00 88.06 98 ASP A N 1
ATOM 737 C CA . ASP A 1 98 ? -18.030 2.812 3.880 1.00 88.06 98 ASP A CA 1
ATOM 738 C C . ASP A 1 98 ? -16.741 3.574 3.555 1.00 88.06 98 ASP A C 1
ATOM 740 O O . ASP A 1 98 ? -16.124 3.335 2.510 1.00 88.06 98 ASP A O 1
ATOM 744 N N . SER A 1 99 ? -16.300 4.443 4.466 1.00 95.38 99 SER A N 1
ATOM 745 C CA . SER A 1 99 ? -15.047 5.178 4.350 1.00 95.38 99 SER A CA 1
ATOM 746 C C . SER A 1 99 ? -14.089 4.769 5.466 1.00 95.38 99 SER A C 1
ATOM 748 O O . SER A 1 99 ? -14.414 4.803 6.655 1.00 95.38 99 SER A O 1
ATOM 750 N N . VAL A 1 100 ? -12.875 4.387 5.089 1.00 97.12 100 VAL A N 1
ATOM 751 C CA . VAL A 1 100 ? -11.820 3.973 6.016 1.00 97.12 100 VAL A CA 1
ATOM 752 C C . VAL A 1 100 ? -10.529 4.672 5.640 1.00 97.12 100 VAL A C 1
ATOM 754 O O . VAL A 1 100 ? -10.150 4.649 4.474 1.00 97.12 100 VAL A O 1
ATOM 757 N N . THR A 1 101 ? -9.816 5.201 6.631 1.00 97.81 101 THR A N 1
ATOM 758 C CA . THR A 1 101 ? -8.453 5.717 6.477 1.00 97.81 101 THR A CA 1
ATOM 759 C C . THR A 1 101 ? -7.553 5.081 7.523 1.00 97.81 101 THR A C 1
ATOM 761 O O . THR A 1 101 ? -7.832 5.170 8.716 1.00 97.81 101 THR A O 1
ATOM 764 N N . ILE A 1 102 ? -6.449 4.477 7.090 1.00 98.06 102 ILE A N 1
ATOM 765 C CA . ILE A 1 102 ? -5.397 3.957 7.966 1.00 98.06 102 ILE A CA 1
ATOM 766 C C . ILE A 1 102 ? -4.083 4.620 7.574 1.00 98.06 102 ILE A C 1
ATOM 768 O O . ILE A 1 102 ? -3.659 4.549 6.419 1.00 98.06 102 ILE A O 1
ATOM 772 N N . VAL A 1 103 ? -3.421 5.245 8.544 1.00 98.44 103 VAL A N 1
ATOM 773 C CA . VAL A 1 103 ? -2.095 5.840 8.372 1.00 98.44 103 VAL A CA 1
ATOM 774 C C . VAL A 1 103 ? -1.084 4.999 9.127 1.00 98.44 103 VAL A C 1
ATOM 776 O O . VAL A 1 103 ? -1.219 4.755 10.329 1.00 98.44 103 VAL A O 1
ATOM 779 N N . LEU A 1 104 ? -0.037 4.589 8.419 1.00 98.62 104 LEU A N 1
ATOM 780 C CA . LEU A 1 104 ? 1.087 3.857 8.973 1.00 98.62 104 LEU A CA 1
ATOM 781 C C . LEU A 1 104 ? 2.384 4.634 8.769 1.00 98.62 104 LEU A C 1
ATOM 783 O O . LEU A 1 104 ? 2.617 5.191 7.698 1.00 98.62 104 LEU A O 1
ATOM 787 N N . ASN A 1 105 ? 3.258 4.622 9.768 1.00 98.50 105 ASN A N 1
ATOM 788 C CA . ASN A 1 105 ? 4.630 5.106 9.636 1.00 98.50 105 ASN A CA 1
ATOM 789 C C . ASN A 1 105 ? 5.605 3.927 9.676 1.00 98.50 105 ASN A C 1
ATOM 791 O O . ASN A 1 105 ? 5.369 2.936 10.363 1.00 98.50 105 ASN A O 1
ATOM 795 N N . GLY A 1 106 ? 6.717 4.060 8.971 1.00 97.56 106 GLY A N 1
ATOM 796 C CA . GLY A 1 106 ? 7.807 3.094 8.960 1.00 97.56 106 GLY A CA 1
ATOM 797 C C . GLY A 1 106 ? 9.087 3.752 8.466 1.00 97.56 106 GLY A C 1
ATOM 798 O O . GLY A 1 106 ? 9.194 4.981 8.407 1.00 97.56 106 GLY A O 1
ATOM 799 N N . GLU A 1 107 ? 10.039 2.929 8.062 1.00 96.19 107 GLU A N 1
ATOM 800 C CA . GLU A 1 107 ? 11.275 3.371 7.427 1.00 96.19 107 GLU A CA 1
ATOM 801 C C . GLU A 1 107 ? 11.373 2.779 6.021 1.00 96.19 107 GLU A C 1
ATOM 803 O O . GLU A 1 107 ? 10.752 1.767 5.702 1.00 96.19 107 GLU A O 1
ATOM 808 N N . SER A 1 108 ? 12.133 3.433 5.151 1.00 92.75 108 SER A N 1
ATOM 809 C CA . SER A 1 108 ? 12.460 2.920 3.821 1.00 92.75 108 SER A CA 1
ATOM 810 C C . SER A 1 108 ? 13.923 3.216 3.530 1.00 92.75 108 SER A C 1
ATOM 812 O O . SER A 1 108 ? 14.478 4.190 4.037 1.00 92.75 108 SER A O 1
ATOM 814 N N . LEU A 1 109 ? 14.543 2.396 2.687 1.00 90.69 109 LEU A N 1
ATOM 815 C CA . LEU A 1 109 ? 15.874 2.667 2.158 1.00 90.69 109 LEU A CA 1
ATOM 816 C C . LEU A 1 109 ? 15.740 3.288 0.764 1.00 90.69 109 LEU A C 1
ATOM 818 O O . LEU A 1 109 ? 15.181 2.665 -0.137 1.00 90.69 109 LEU A O 1
ATOM 822 N N . GLU A 1 110 ? 16.251 4.501 0.584 1.00 89.56 110 GLU A N 1
ATOM 823 C CA . GLU A 1 110 ? 16.274 5.211 -0.698 1.00 89.56 110 GLU A CA 1
ATOM 824 C C . GLU A 1 110 ? 17.716 5.591 -1.021 1.00 89.56 110 GLU A C 1
ATOM 826 O O . GLU A 1 110 ? 18.361 6.295 -0.248 1.00 89.56 110 GLU A O 1
ATOM 831 N N . ASN A 1 111 ? 18.252 5.085 -2.136 1.00 85.88 111 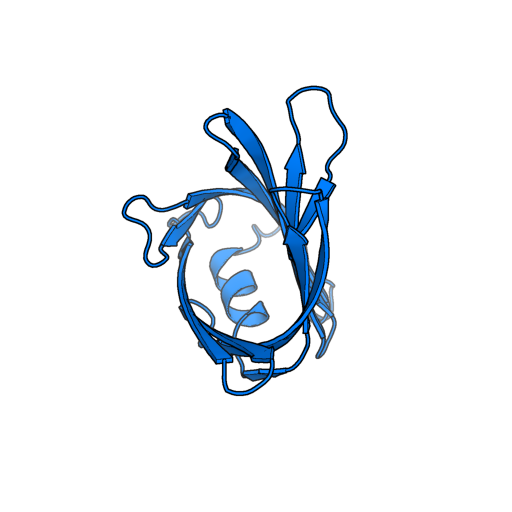ASN A N 1
ATOM 832 C CA . ASN A 1 111 ? 19.630 5.352 -2.572 1.00 85.88 111 ASN A CA 1
ATOM 833 C C . ASN A 1 111 ? 20.684 5.114 -1.464 1.00 85.88 111 ASN A C 1
ATOM 835 O O . ASN A 1 111 ? 21.630 5.880 -1.306 1.00 85.88 111 ASN A O 1
ATOM 839 N N . GLY A 1 112 ? 20.497 4.057 -0.663 1.00 87.81 112 GLY A N 1
ATOM 840 C CA . GLY A 1 112 ? 21.388 3.697 0.449 1.00 87.81 112 GLY A CA 1
ATOM 841 C C . GLY A 1 112 ? 21.189 4.509 1.735 1.00 87.81 112 GLY A C 1
ATOM 842 O O . GLY A 1 112 ? 21.911 4.289 2.704 1.00 87.81 112 GLY A O 1
ATOM 843 N N . ARG A 1 113 ? 20.207 5.415 1.779 1.00 91.12 113 ARG A N 1
ATOM 844 C CA . ARG A 1 113 ? 19.881 6.237 2.947 1.00 91.12 113 ARG A CA 1
ATOM 845 C C . ARG A 1 113 ? 18.548 5.821 3.560 1.00 91.12 113 ARG A C 1
ATOM 847 O O . ARG A 1 113 ? 17.545 5.718 2.857 1.00 91.12 113 ARG A O 1
ATOM 854 N N . THR A 1 114 ? 18.522 5.632 4.877 1.00 94.19 114 THR A N 1
ATOM 855 C CA . THR A 1 114 ? 17.267 5.441 5.612 1.00 94.19 114 THR A CA 1
ATOM 856 C C . THR A 1 114 ? 16.481 6.749 5.651 1.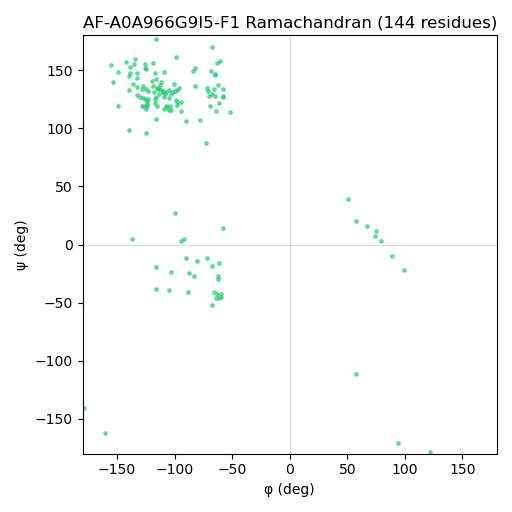00 94.19 114 THR A C 1
ATOM 858 O O . THR A 1 114 ? 17.009 7.798 6.033 1.00 94.19 114 THR A O 1
ATOM 861 N N . VAL A 1 115 ? 15.215 6.684 5.252 1.00 96.19 115 VAL A N 1
ATOM 862 C CA . VAL A 1 115 ? 14.258 7.793 5.257 1.00 96.19 115 VAL A CA 1
ATOM 863 C C . VAL A 1 115 ? 13.004 7.398 6.029 1.00 96.19 115 VAL A C 1
ATOM 865 O O . VAL A 1 115 ? 12.658 6.218 6.116 1.00 96.19 115 VAL A O 1
ATOM 868 N N . ASN A 1 116 ? 12.286 8.390 6.557 1.00 97.81 116 ASN A N 1
ATOM 869 C CA . ASN A 1 116 ? 10.979 8.138 7.154 1.00 97.81 116 ASN A CA 1
ATOM 870 C C . ASN A 1 116 ? 9.984 7.838 6.040 1.00 97.81 116 ASN A C 1
ATOM 872 O O . ASN A 1 116 ? 9.914 8.585 5.061 1.00 97.81 116 ASN A O 1
ATOM 876 N N . ALA A 1 117 ? 9.173 6.807 6.221 1.00 97.88 117 ALA A N 1
ATOM 877 C CA . ALA A 1 117 ? 8.120 6.441 5.297 1.00 97.88 117 ALA A CA 1
ATOM 878 C C . ALA A 1 117 ? 6.749 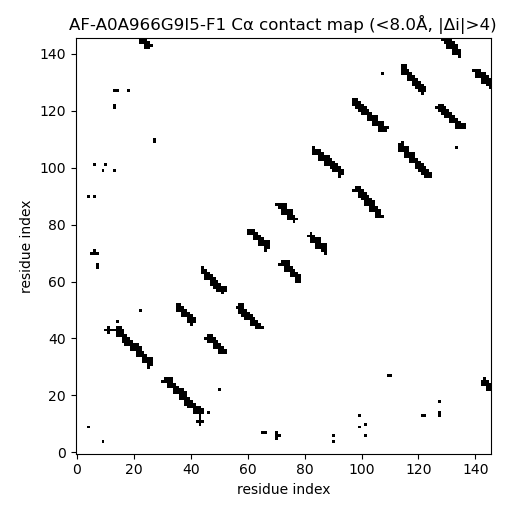6.561 5.958 1.00 97.88 117 ALA A C 1
ATOM 880 O O . ALA A 1 117 ? 6.578 6.316 7.153 1.00 97.88 117 ALA A O 1
ATOM 881 N N . ARG A 1 118 ? 5.759 6.920 5.149 1.00 98.56 118 ARG A N 1
ATOM 882 C CA . ARG A 1 118 ? 4.350 6.899 5.509 1.00 98.56 118 ARG A CA 1
ATOM 883 C C . ARG A 1 118 ? 3.580 6.141 4.447 1.00 98.56 118 ARG A C 1
ATOM 885 O O . ARG A 1 118 ? 3.774 6.386 3.258 1.00 98.56 118 ARG A O 1
ATOM 892 N N . LYS A 1 119 ? 2.705 5.244 4.878 1.00 98.56 119 LYS A N 1
ATOM 893 C CA . LYS A 1 119 ? 1.729 4.570 4.030 1.00 98.56 119 LYS A CA 1
ATOM 894 C C . LYS A 1 119 ? 0.335 5.006 4.463 1.00 98.56 119 LYS A C 1
ATOM 896 O O . LYS A 1 119 ? 0.057 5.057 5.656 1.00 98.56 119 LYS A O 1
ATOM 901 N N . ILE A 1 120 ? -0.512 5.358 3.508 1.00 98.56 120 ILE A N 1
ATOM 902 C CA . ILE A 1 120 ? -1.896 5.762 3.752 1.00 98.56 120 ILE A CA 1
ATOM 903 C C . ILE A 1 120 ? -2.775 4.851 2.912 1.00 98.56 120 ILE A C 1
ATOM 905 O O . ILE A 1 120 ? -2.625 4.796 1.693 1.00 98.56 120 ILE A O 1
ATOM 909 N N . LEU A 1 121 ? -3.665 4.131 3.579 1.00 98.31 121 LEU A N 1
ATOM 910 C CA . LEU A 1 121 ? -4.671 3.283 2.967 1.00 98.31 121 LEU A CA 1
ATOM 911 C C . LEU A 1 121 ? -6.020 3.972 3.132 1.00 98.31 121 LEU A C 1
ATOM 913 O O . LEU A 1 121 ? -6.437 4.220 4.260 1.00 98.31 121 LEU A O 1
ATOM 917 N N . THR A 1 122 ? -6.685 4.296 2.028 1.00 98.12 122 THR A N 1
ATOM 918 C CA . THR A 1 122 ? -8.037 4.865 2.046 1.00 98.12 122 THR A CA 1
ATOM 919 C C . THR A 1 122 ? -8.989 4.004 1.231 1.00 98.12 122 THR A C 1
ATOM 921 O O . THR A 1 122 ? -8.694 3.651 0.089 1.00 98.12 122 THR A O 1
ATOM 924 N N . ARG A 1 123 ? -10.145 3.699 1.812 1.00 97.38 123 ARG A N 1
ATOM 925 C CA . ARG A 1 123 ? -11.319 3.164 1.127 1.00 97.38 123 ARG A CA 1
ATOM 926 C C . ARG A 1 123 ? -12.405 4.218 1.176 1.00 97.38 123 ARG A C 1
ATOM 928 O O . ARG A 1 123 ? -12.644 4.764 2.246 1.00 97.38 123 ARG A O 1
ATOM 935 N N . ASP A 1 124 ? -13.062 4.465 0.057 1.00 96.50 124 ASP A N 1
ATOM 936 C CA . ASP A 1 124 ? -14.278 5.272 0.019 1.00 96.50 124 ASP A CA 1
ATOM 937 C C . ASP A 1 124 ? -15.274 4.639 -0.955 1.00 96.50 124 ASP A C 1
ATOM 939 O O . ASP A 1 124 ? -15.122 4.727 -2.180 1.00 96.50 124 ASP A O 1
ATOM 943 N N . GLY A 1 125 ? -16.232 3.885 -0.414 1.00 93.44 125 GLY A N 1
ATOM 944 C CA . GLY A 1 125 ? -17.144 3.060 -1.201 1.00 93.44 125 GLY A CA 1
ATOM 945 C C . GLY A 1 125 ? -16.381 2.059 -2.073 1.00 93.44 125 GLY A C 1
ATOM 946 O O . GLY A 1 125 ? -15.762 1.132 -1.566 1.00 93.44 125 GLY A O 1
ATOM 947 N N . ASN A 1 126 ? -16.408 2.252 -3.396 1.00 93.88 126 ASN A N 1
ATOM 948 C CA . ASN A 1 126 ? -15.699 1.429 -4.389 1.00 93.88 126 ASN A CA 1
ATOM 949 C C . ASN A 1 126 ? -14.286 1.956 -4.736 1.00 93.88 126 ASN A C 1
ATOM 951 O O . ASN A 1 126 ? -13.609 1.434 -5.614 1.00 93.88 126 ASN A O 1
ATOM 955 N N . ARG A 1 127 ? -13.798 3.008 -4.082 1.00 97.06 127 ARG A N 1
ATOM 956 C CA . ARG A 1 127 ? -12.467 3.553 -4.373 1.00 97.06 127 ARG A CA 1
ATOM 957 C C . ARG A 1 127 ? -11.465 3.055 -3.349 1.00 97.06 127 ARG A C 1
ATOM 959 O O . ARG A 1 127 ? -11.736 3.082 -2.154 1.00 97.06 127 ARG A O 1
ATOM 966 N N . LEU A 1 128 ? -10.327 2.576 -3.833 1.00 98.19 128 LEU A N 1
ATOM 967 C CA . LEU A 1 128 ? -9.175 2.195 -3.029 1.00 98.19 128 LEU A CA 1
ATOM 968 C C . LEU A 1 128 ? -8.005 3.099 -3.423 1.00 98.19 128 LEU A C 1
ATOM 970 O O . LEU A 1 128 ? -7.725 3.253 -4.610 1.00 98.19 128 LEU A O 1
ATOM 974 N N . LEU A 1 129 ? -7.334 3.683 -2.434 1.00 98.44 129 LEU A N 1
ATOM 975 C CA . LEU A 1 129 ? -6.121 4.474 -2.613 1.00 98.44 129 LEU A CA 1
ATOM 976 C C . LEU A 1 129 ? -5.048 3.978 -1.643 1.00 98.44 129 LEU A C 1
ATOM 978 O O . LEU A 1 129 ? -5.292 3.906 -0.437 1.00 98.44 129 LEU A O 1
ATOM 982 N N . ILE A 1 130 ? -3.864 3.649 -2.164 1.00 98.38 130 ILE A N 1
ATOM 983 C CA . ILE A 1 130 ? -2.717 3.209 -1.360 1.00 98.38 130 ILE A CA 1
ATOM 984 C C . ILE A 1 130 ? -1.529 4.109 -1.669 1.00 98.38 130 ILE A C 1
ATOM 986 O O . ILE A 1 130 ? -0.770 3.867 -2.602 1.00 98.38 130 ILE A O 1
ATOM 990 N N . THR A 1 131 ? -1.325 5.130 -0.848 1.00 98.50 131 THR A N 1
ATOM 991 C CA . THR A 1 131 ? -0.228 6.079 -1.034 1.00 98.50 131 THR A CA 1
ATOM 992 C C . THR A 1 131 ? 0.973 5.683 -0.180 1.00 98.50 131 THR A C 1
ATOM 994 O O . THR A 1 131 ? 0.833 5.425 1.014 1.00 98.50 131 THR A O 1
ATOM 997 N N . LYS A 1 132 ? 2.181 5.709 -0.753 1.00 97.62 132 LYS A N 1
ATOM 998 C CA . LYS A 1 132 ? 3.448 5.752 -0.009 1.00 97.62 132 LYS A CA 1
ATOM 999 C C . LYS A 1 132 ? 4.096 7.116 -0.204 1.00 97.62 132 LYS A C 1
ATOM 1001 O O . LYS A 1 132 ? 4.249 7.602 -1.325 1.00 97.62 132 LYS A O 1
ATOM 1006 N N . GLN A 1 133 ? 4.527 7.705 0.898 1.00 98.00 133 GLN A N 1
ATOM 1007 C CA . GLN A 1 133 ? 5.295 8.939 0.936 1.00 98.00 133 GLN A CA 1
ATOM 1008 C C . GLN A 1 133 ? 6.583 8.707 1.716 1.00 98.00 133 GLN A C 1
ATOM 1010 O O . GLN A 1 133 ? 6.607 7.894 2.643 1.00 98.00 133 GLN A O 1
ATOM 1015 N N . THR A 1 134 ? 7.638 9.440 1.387 1.00 97.31 134 THR A N 1
ATOM 1016 C CA . THR A 1 134 ? 8.880 9.426 2.161 1.00 97.31 134 THR A CA 1
ATOM 1017 C C . THR A 1 134 ? 9.409 10.826 2.410 1.00 97.31 134 THR A C 1
ATOM 1019 O O . THR A 1 134 ? 9.014 11.784 1.747 1.00 97.31 134 THR A O 1
ATOM 1022 N N . ARG A 1 135 ? 10.256 10.962 3.430 1.00 96.12 135 ARG A N 1
ATOM 1023 C CA . ARG A 1 135 ? 10.977 12.199 3.729 1.00 96.12 135 ARG A CA 1
ATOM 1024 C C . ARG A 1 135 ? 12.320 11.918 4.371 1.00 96.12 135 ARG A C 1
ATOM 1026 O O . ARG A 1 135 ? 12.459 11.011 5.201 1.00 96.12 135 ARG A O 1
ATOM 1033 N N . VAL A 1 136 ? 13.269 12.799 4.106 1.00 94.38 136 VAL A N 1
ATOM 1034 C CA . VAL A 1 136 ? 14.407 12.987 5.000 1.00 94.38 136 VAL A CA 1
ATOM 1035 C C . VAL A 1 136 ? 13.912 13.622 6.308 1.00 94.38 136 VAL A C 1
ATOM 1037 O O . VAL A 1 136 ? 12.908 14.336 6.344 1.00 94.38 136 VAL A O 1
ATOM 1040 N N . ALA A 1 137 ? 14.570 13.319 7.428 1.00 91.25 137 ALA A N 1
ATOM 1041 C CA . ALA A 1 137 ? 14.231 13.934 8.708 1.00 91.25 137 ALA A CA 1
ATOM 1042 C C . ALA A 1 137 ? 14.340 15.468 8.623 1.00 91.25 137 ALA A C 1
ATOM 1044 O O . ALA A 1 137 ? 15.367 15.994 8.206 1.00 91.25 137 ALA A O 1
ATOM 1045 N N . GLY A 1 138 ? 13.276 16.167 9.026 1.00 91.25 138 GLY A N 1
ATOM 1046 C CA . GLY A 1 138 ? 13.185 17.630 8.943 1.00 91.25 138 GLY A CA 1
ATOM 1047 C C . GLY A 1 138 ? 12.621 18.168 7.624 1.00 91.25 138 GLY A C 1
ATOM 1048 O O . GLY A 1 138 ? 12.275 19.343 7.566 1.00 91.25 138 GLY A O 1
ATOM 1049 N N . GLU A 1 139 ? 12.451 17.327 6.603 1.00 94.81 139 GLU A N 1
ATOM 1050 C CA . GLU A 1 139 ? 11.883 17.727 5.313 1.00 94.81 139 GLU A CA 1
ATOM 1051 C C . GLU A 1 139 ? 10.384 17.378 5.198 1.00 94.81 139 GLU A C 1
ATOM 1053 O O . GLU A 1 139 ? 9.860 16.553 5.963 1.00 94.81 139 GLU A O 1
ATOM 1058 N N . PRO A 1 140 ? 9.651 18.000 4.257 1.00 95.94 140 PRO A N 1
ATOM 1059 C CA . PRO A 1 140 ? 8.290 17.596 3.921 1.00 95.94 140 PRO A CA 1
ATOM 1060 C C . PRO A 1 140 ? 8.223 16.173 3.353 1.00 95.94 140 PRO A C 1
ATOM 1062 O O . PRO A 1 140 ? 9.181 15.665 2.776 1.00 95.94 140 PRO A O 1
ATOM 1065 N N . PHE A 1 141 ? 7.057 15.537 3.480 1.00 96.38 141 PHE A N 1
ATOM 1066 C CA . PHE A 1 141 ? 6.786 14.278 2.786 1.00 96.38 141 PHE A CA 1
ATOM 1067 C C . PHE A 1 141 ? 6.618 14.502 1.284 1.00 96.38 141 PHE A C 1
ATOM 1069 O O . PHE A 1 141 ? 5.836 15.350 0.857 1.00 96.38 141 PHE A O 1
ATOM 1076 N N . LEU A 1 142 ? 7.303 13.675 0.502 1.00 95.06 142 LEU A N 1
ATOM 1077 C CA . LEU A 1 142 ? 7.144 13.552 -0.938 1.00 95.06 142 LEU A CA 1
ATOM 1078 C C . LEU A 1 142 ? 6.385 12.265 -1.249 1.00 95.06 142 LEU A C 1
ATOM 1080 O O . LEU A 1 142 ? 6.697 11.200 -0.715 1.00 95.06 142 LEU A O 1
ATOM 1084 N N . MET A 1 143 ? 5.382 12.351 -2.121 1.00 96.06 143 MET A N 1
ATOM 1085 C CA . MET A 1 143 ? 4.703 11.166 -2.643 1.00 96.06 143 MET A CA 1
ATOM 1086 C C . MET A 1 143 ? 5.665 10.375 -3.537 1.00 96.06 143 MET A C 1
ATOM 1088 O O . MET A 1 143 ? 6.311 10.947 -4.420 1.00 96.06 143 MET A O 1
ATOM 1092 N N . ARG A 1 144 ? 5.758 9.068 -3.264 1.00 95.81 144 ARG A N 1
ATOM 1093 C CA . ARG A 1 144 ? 6.560 8.097 -4.020 1.00 95.81 144 ARG A CA 1
ATOM 1094 C C . ARG A 1 144 ? 5.703 7.207 -4.901 1.00 95.81 144 ARG A C 1
ATOM 1096 O O . ARG A 1 144 ? 6.102 6.913 -6.018 1.00 95.81 144 ARG A O 1
ATOM 1103 N N . GLN A 1 145 ? 4.541 6.800 -4.406 1.00 95.62 145 GLN A N 1
ATOM 1104 C CA . GLN A 1 145 ? 3.558 6.063 -5.194 1.00 95.62 145 GLN A CA 1
ATOM 1105 C C . GLN A 1 145 ? 2.151 6.252 -4.634 1.00 95.62 145 GLN A C 1
ATOM 1107 O O . GLN A 1 145 ? 2.007 6.529 -3.439 1.00 95.62 145 GLN A O 1
ATOM 1112 N N . SER A 1 146 ? 1.134 6.100 -5.482 1.00 94.31 146 SER A N 1
ATOM 1113 C CA . SER A 1 146 ? -0.285 6.135 -5.124 1.00 94.31 146 SER A CA 1
ATOM 1114 C C . SER A 1 146 ? -1.170 5.442 -6.144 1.00 94.31 146 SER A C 1
ATOM 1116 O O . SER A 1 146 ? -0.769 5.380 -7.327 1.00 94.31 146 SER A O 1
#

pLDDT: mean 93.2, std 9.53, range [34.06, 98.62]

Nearest PDB structures (foldseek):
  6jl9-assembly1_A  TM=3.577E-01  e=1.912E+00  Xenopus tropicalis
  2ooj-assembly1_B  TM=2.540E-01  e=8.126E+00  Shewanella oneidensis MR-1

Mean predicted aligned error: 3.96 Å

Solvent-accessible surface area (backbone atoms only — not comparable to full-atom values): 7953 Å² total; per-residue (Å²): 132,82,77,80,77,58,42,45,64,51,48,22,63,64,50,40,44,81,46,79,54,59,42,38,34,36,45,91,87,78,65,52,77,48,77,28,52,28,39,36,47,25,81,26,40,44,41,37,38,40,36,48,74,52,95,94,37,73,50,74,52,55,38,37,55,44,55,47,99,81,34,43,39,39,39,38,42,43,98,56,99,66,65,46,59,32,33,61,78,46,77,48,65,44,95,88,64,49,35,36,40,39,34,28,40,37,66,43,77,54,98,90,39,84,27,45,27,37,38,36,42,36,29,50,72,92,43,77,45,59,34,34,28,37,24,55,91,95,54,72,76,41,75,40,32,57

Radius of gyration: 15.57 Å; Cα contacts (8 Å, |Δi|>4): 329; chains: 1; bounding box: 43×29×52 Å

Foldseek 3Di:
DPPDDLLLVLQLVLQDDKDWDWKWFQDLPPRDIDIWTKIWHHNSFKTWIWTPPDDPDIDIWMWGWDADPSSFWIWIDTPDPDTWIWGWPDWDADPVRQWIKTKIWGWDQRPNDIWIKIWIWIGHRNDTDIWIWTDHVPDDTDTGID